Protein AF-A0A542EH94-F1 (afdb_monomer_lite)

pLDDT: mean 77.86, std 17.98, range [32.22, 94.75]

Secondary structure (DSSP, 8-state):
--------S------HHHHHHHHHHHHHHHHHHHT-SSHHHHHHH---TT-PPPHHHHHHHHHTHHHHTT--SS-EEEE-TTT--EEEESSSPPSB--SSTT--PBPEEPPPP------S----

Organism: NCBI:txid587872

Structure (mmCIF, N/CA/C/O backbone):
data_AF-A0A542EH94-F1
#
_entry.id   AF-A0A542EH94-F1
#
loop_
_atom_site.group_PDB
_atom_site.id
_atom_site.type_symbol
_atom_site.label_atom_id
_atom_site.label_alt_id
_atom_site.label_comp_id
_atom_site.label_asym_id
_atom_site.label_entity_id
_atom_site.label_seq_id
_atom_site.pdbx_PDB_ins_code
_atom_site.Cartn_x
_atom_site.Cartn_y
_atom_site.Cartn_z
_atom_site.occupancy
_atom_site.B_iso_or_equiv
_atom_site.auth_seq_id
_atom_site.auth_comp_id
_atom_site.auth_asym_id
_atom_site.auth_atom_id
_atom_site.pdbx_PDB_model_num
ATOM 1 N N . MET A 1 1 ? -21.588 5.226 -13.221 1.00 32.75 1 MET A N 1
ATOM 2 C CA . MET A 1 1 ? -20.931 6.445 -12.707 1.00 32.75 1 MET A CA 1
ATOM 3 C C . MET A 1 1 ? -19.437 6.226 -12.787 1.00 32.75 1 MET A C 1
ATOM 5 O O . MET A 1 1 ? -18.942 5.277 -12.195 1.00 32.75 1 MET A O 1
ATOM 9 N N . TRP A 1 2 ? -18.766 7.016 -13.619 1.00 33.03 2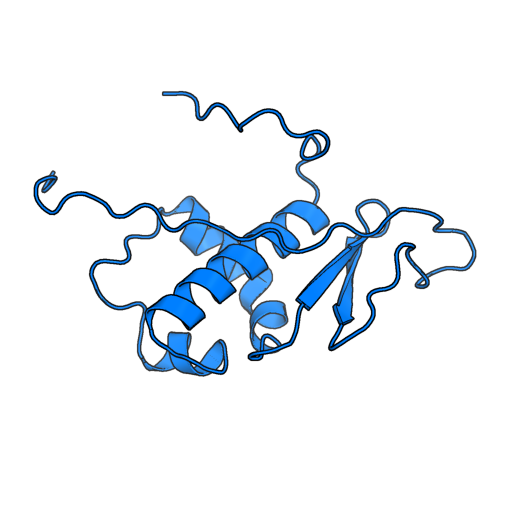 TRP A N 1
ATOM 10 C CA . TRP A 1 2 ? -17.336 6.918 -13.890 1.00 33.03 2 TRP A CA 1
ATOM 11 C C . TRP A 1 2 ? -16.579 7.730 -12.835 1.00 33.03 2 TRP A C 1
ATOM 13 O O . TRP A 1 2 ? -16.952 8.865 -12.558 1.00 33.03 2 TRP A O 1
ATOM 23 N N . PHE A 1 3 ? -15.555 7.138 -12.221 1.00 40.53 3 PHE A N 1
ATOM 24 C CA . PHE A 1 3 ? -14.583 7.884 -11.426 1.00 40.53 3 PHE A CA 1
ATOM 25 C C . PHE A 1 3 ? -13.659 8.615 -12.401 1.00 40.53 3 PHE A C 1
ATOM 27 O O . PHE A 1 3 ? -12.970 7.963 -13.181 1.00 40.53 3 PHE A O 1
ATOM 34 N N . GLU A 1 4 ? -13.643 9.945 -12.361 1.00 32.22 4 GLU A N 1
ATOM 35 C CA . GLU A 1 4 ? -12.616 10.746 -13.026 1.00 32.22 4 GLU A CA 1
ATOM 36 C C . GLU A 1 4 ? -11.397 10.846 -12.095 1.00 32.22 4 GLU A C 1
ATOM 38 O O . GLU A 1 4 ? -11.464 11.514 -11.056 1.00 32.22 4 GLU A O 1
ATOM 43 N N . PRO A 1 5 ? -10.279 10.161 -12.400 1.00 40.53 5 PRO A N 1
ATOM 44 C CA . PRO A 1 5 ? -9.039 10.378 -11.681 1.00 40.53 5 PRO A CA 1
ATOM 45 C C . PRO A 1 5 ? -8.545 11.790 -11.994 1.00 40.53 5 PRO A C 1
ATOM 47 O O . PRO A 1 5 ? -8.342 12.159 -13.150 1.00 40.53 5 PRO A O 1
ATOM 50 N N . ASN A 1 6 ? -8.364 12.579 -10.939 1.00 36.78 6 ASN A N 1
ATOM 51 C CA . ASN A 1 6 ? -7.781 13.910 -11.007 1.00 36.78 6 ASN A CA 1
ATOM 52 C C . ASN A 1 6 ? -6.447 13.824 -11.768 1.00 36.78 6 ASN A C 1
ATOM 54 O O . ASN A 1 6 ? -5.553 13.065 -11.383 1.00 36.78 6 ASN A O 1
ATOM 58 N N . ALA A 1 7 ? -6.374 14.544 -12.886 1.00 39.06 7 ALA A N 1
ATOM 59 C CA . ALA A 1 7 ? -5.310 14.486 -13.872 1.00 39.06 7 ALA A CA 1
ATOM 60 C C . ALA A 1 7 ? -4.019 15.123 -13.336 1.00 39.06 7 ALA A C 1
ATOM 62 O O . ALA A 1 7 ? -3.642 16.221 -13.734 1.00 39.06 7 ALA A O 1
ATOM 63 N N . ASP A 1 8 ? -3.322 14.407 -12.457 1.00 36.53 8 ASP A N 1
ATOM 64 C CA . ASP A 1 8 ? -1.897 14.611 -12.228 1.00 36.53 8 ASP A CA 1
ATOM 65 C C . ASP A 1 8 ? -1.137 13.409 -12.800 1.00 36.53 8 ASP A C 1
ATOM 67 O O . ASP A 1 8 ? -1.455 12.242 -12.562 1.00 36.53 8 ASP A O 1
ATOM 71 N N . LYS A 1 9 ? -0.213 13.710 -13.706 1.00 43.34 9 LYS A N 1
ATOM 72 C CA . LYS A 1 9 ? 0.309 12.797 -14.726 1.00 43.34 9 LYS A CA 1
ATOM 73 C C . LYS A 1 9 ? 0.958 11.546 -14.107 1.00 43.34 9 LYS A C 1
ATOM 75 O O . LYS A 1 9 ? 1.850 11.665 -13.271 1.00 43.34 9 LYS A O 1
ATOM 80 N N . ARG A 1 10 ? 0.615 10.379 -14.685 1.00 42.88 10 ARG A N 1
ATOM 81 C CA . ARG A 1 10 ? 1.201 9.018 -14.543 1.00 42.88 10 ARG A CA 1
ATOM 82 C C . ARG A 1 10 ? 0.502 8.040 -13.582 1.00 42.88 10 ARG A C 1
ATOM 84 O O . ARG A 1 10 ? 1.155 7.443 -12.736 1.00 42.88 10 ARG A O 1
ATOM 91 N N . VAL A 1 11 ? -0.781 7.748 -13.787 1.00 44.78 11 VAL A N 1
ATOM 92 C CA . VAL A 1 11 ? -1.358 6.457 -13.346 1.00 44.78 11 VAL A CA 1
ATOM 93 C C . VAL A 1 11 ? -2.245 5.913 -14.466 1.00 44.78 11 VAL A C 1
ATOM 95 O O . VAL A 1 11 ? -3.463 5.913 -14.381 1.00 44.78 11 VAL A O 1
ATOM 98 N N . GLY A 1 12 ? -1.615 5.560 -15.588 1.00 42.47 12 GLY A N 1
ATOM 99 C CA . GLY A 1 12 ? -2.290 5.087 -16.802 1.00 42.47 12 GLY A CA 1
ATOM 100 C C . GLY A 1 12 ? -1.971 3.642 -17.174 1.00 42.47 12 GLY A C 1
ATOM 101 O O . GLY A 1 12 ? -2.135 3.281 -18.332 1.00 42.47 12 GLY A O 1
ATOM 102 N N . VAL A 1 13 ? -1.474 2.824 -16.242 1.00 52.28 13 VAL A N 1
ATOM 103 C CA . VAL A 1 13 ? -1.244 1.398 -16.505 1.00 52.28 13 VAL A CA 1
ATOM 104 C C . VAL A 1 13 ? -1.674 0.602 -15.278 1.00 52.28 13 VAL A C 1
ATOM 106 O O . VAL A 1 13 ? -1.063 0.735 -14.215 1.00 52.28 13 VAL A O 1
ATOM 109 N N . ASP A 1 14 ? -2.727 -0.204 -15.433 1.00 64.75 14 ASP A N 1
ATOM 110 C CA . ASP A 1 14 ? -3.186 -1.221 -14.475 1.00 64.75 14 ASP A CA 1
ATOM 111 C C . ASP A 1 14 ? -2.151 -2.355 -14.381 1.00 64.75 14 ASP A C 1
ATOM 113 O O . ASP A 1 14 ? -2.353 -3.487 -14.810 1.00 64.75 14 ASP A O 1
ATOM 117 N N . THR A 1 15 ? -0.954 -2.002 -13.921 1.00 82.56 15 THR A N 1
ATOM 118 C CA . THR A 1 15 ? 0.114 -2.953 -13.628 1.00 82.56 15 THR A CA 1
ATOM 119 C C . THR A 1 15 ? -0.072 -3.496 -12.224 1.00 82.56 15 THR A C 1
ATOM 121 O O . THR A 1 15 ? -0.542 -2.788 -11.330 1.00 82.56 15 THR A O 1
ATOM 124 N N . ASP A 1 16 ? 0.406 -4.715 -11.994 1.00 86.25 16 ASP A N 1
ATOM 125 C CA . ASP A 1 16 ? 0.522 -5.282 -10.648 1.00 86.25 16 ASP A CA 1
ATOM 126 C C . ASP A 1 16 ? 1.268 -4.331 -9.688 1.00 86.25 16 ASP A C 1
ATOM 128 O O . ASP A 1 16 ? 0.857 -4.119 -8.551 1.00 86.25 16 ASP A O 1
ATOM 132 N N . ALA A 1 17 ? 2.286 -3.623 -10.190 1.00 87.50 17 ALA A N 1
ATOM 133 C CA . ALA A 1 17 ? 2.997 -2.587 -9.446 1.00 87.50 17 ALA A CA 1
ATOM 134 C C . ALA A 1 17 ? 2.085 -1.430 -8.991 1.00 87.50 17 ALA A C 1
ATOM 136 O O . ALA A 1 17 ? 2.156 -0.998 -7.838 1.00 87.50 17 ALA A O 1
ATOM 137 N N . ALA A 1 18 ? 1.222 -0.921 -9.875 1.00 86.50 18 ALA A N 1
ATOM 138 C CA . ALA A 1 18 ? 0.264 0.129 -9.534 1.00 86.50 18 ALA A CA 1
ATOM 139 C C . ALA A 1 18 ? -0.798 -0.370 -8.541 1.00 86.50 18 ALA A C 1
ATOM 141 O O . ALA A 1 18 ? -1.157 0.357 -7.608 1.00 86.50 18 ALA A O 1
ATOM 142 N N . ARG A 1 19 ? -1.252 -1.620 -8.691 1.00 90.00 19 ARG A N 1
ATOM 143 C CA . ARG A 1 19 ? -2.197 -2.274 -7.775 1.00 90.00 19 ARG A CA 1
ATOM 144 C C . ARG A 1 19 ? -1.599 -2.447 -6.384 1.00 90.00 19 ARG A C 1
ATOM 146 O O . ARG A 1 19 ? -2.195 -1.975 -5.419 1.00 90.00 19 ARG A O 1
ATOM 153 N N . LEU A 1 20 ? -0.375 -2.963 -6.282 1.00 91.75 20 LEU A N 1
ATOM 154 C CA . LEU A 1 20 ? 0.344 -3.111 -5.017 1.00 91.75 20 LEU A CA 1
ATOM 155 C C . LEU A 1 20 ? 0.545 -1.766 -4.310 1.00 91.75 20 LEU A C 1
ATOM 157 O O . LEU A 1 20 ? 0.322 -1.638 -3.103 1.00 91.75 20 LEU A O 1
ATOM 161 N N . VAL A 1 21 ? 0.966 -0.740 -5.050 1.00 91.25 21 VAL A N 1
ATOM 162 C CA . VAL A 1 21 ? 1.172 0.600 -4.491 1.00 91.25 21 VAL A CA 1
ATOM 163 C C . VAL A 1 21 ? -0.150 1.201 -4.000 1.00 91.25 21 VAL A C 1
ATOM 165 O O . VAL A 1 21 ? -0.180 1.805 -2.923 1.00 91.25 21 VAL A O 1
ATOM 168 N N . THR A 1 22 ? -1.242 0.989 -4.738 1.00 90.38 22 THR A N 1
ATOM 169 C CA . THR A 1 22 ? -2.599 1.395 -4.337 1.00 90.38 22 THR A CA 1
ATOM 170 C C . THR A 1 22 ? -3.061 0.655 -3.082 1.00 90.38 22 THR A C 1
ATOM 172 O O . THR A 1 22 ? -3.504 1.297 -2.130 1.00 90.38 22 THR A O 1
ATOM 175 N N . ALA A 1 23 ? -2.890 -0.669 -3.034 1.00 92.81 23 ALA A N 1
ATOM 176 C CA . ALA A 1 23 ? -3.217 -1.507 -1.880 1.00 92.81 23 ALA A CA 1
ATOM 177 C C . ALA A 1 23 ? -2.475 -1.027 -0.629 1.00 92.81 23 ALA A C 1
ATOM 179 O O . ALA A 1 23 ? -3.063 -0.812 0.429 1.00 92.81 23 ALA A O 1
ATOM 180 N N . SER A 1 24 ? -1.179 -0.755 -0.784 1.00 92.81 24 SER A N 1
ATOM 181 C CA . SER A 1 24 ? -0.324 -0.244 0.284 1.00 92.81 24 SER A CA 1
ATOM 182 C C . SER A 1 24 ? -0.798 1.121 0.782 1.00 92.81 24 SER A C 1
ATOM 184 O O . SER A 1 24 ? -0.793 1.393 1.986 1.00 92.81 24 SER A O 1
ATOM 186 N N . ALA A 1 25 ? -1.194 2.009 -0.135 1.00 91.25 25 ALA A N 1
ATOM 187 C CA . ALA A 1 25 ? -1.671 3.348 0.192 1.00 91.25 25 ALA A CA 1
ATOM 188 C C . ALA A 1 25 ? -2.990 3.302 0.971 1.00 91.25 25 ALA A C 1
ATOM 190 O O . ALA A 1 25 ? -3.124 3.992 1.987 1.00 91.25 25 ALA A O 1
ATOM 191 N N . LEU A 1 26 ? -3.914 2.443 0.535 1.00 91.12 26 LEU A N 1
ATOM 192 C CA . LEU A 1 26 ? -5.176 2.170 1.213 1.00 91.12 26 LEU A CA 1
ATOM 193 C C . LEU A 1 26 ? -4.942 1.597 2.618 1.00 91.12 26 LEU A C 1
ATOM 195 O O . LEU A 1 26 ? -5.427 2.167 3.596 1.00 91.12 26 LEU A O 1
ATOM 199 N N . ALA A 1 27 ? -4.126 0.546 2.735 1.00 92.19 27 ALA A N 1
ATOM 200 C CA . ALA A 1 27 ? -3.765 -0.071 4.010 1.00 92.19 27 ALA A CA 1
ATOM 201 C C . ALA A 1 27 ? -3.194 0.958 4.996 1.00 92.19 27 ALA A C 1
ATOM 203 O O . ALA A 1 27 ? -3.622 1.059 6.146 1.00 92.19 27 ALA A O 1
ATOM 204 N N . ARG A 1 28 ? -2.288 1.824 4.526 1.00 91.69 28 ARG A N 1
ATOM 205 C CA . ARG A 1 28 ? -1.704 2.883 5.356 1.00 91.69 28 ARG A CA 1
ATOM 206 C C . ARG A 1 28 ? -2.705 3.963 5.758 1.00 91.69 28 ARG A C 1
ATOM 208 O O . ARG A 1 28 ? -2.534 4.590 6.805 1.00 91.69 28 ARG A O 1
ATOM 215 N N . ALA A 1 29 ? -3.709 4.243 4.935 1.00 89.88 29 ALA A N 1
ATOM 216 C CA . ALA A 1 29 ? -4.768 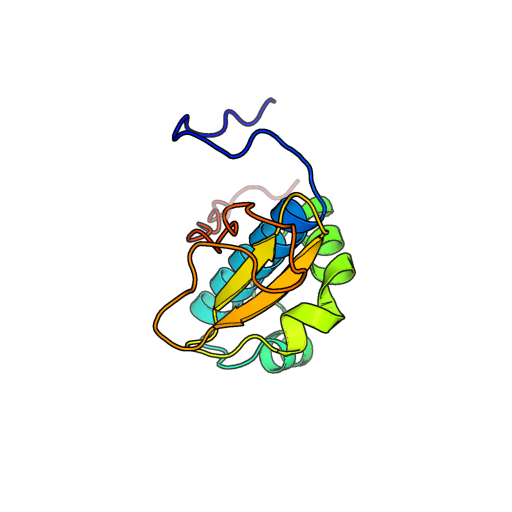5.173 5.302 1.00 89.88 29 ALA A CA 1
ATOM 217 C C . ALA A 1 29 ? -5.642 4.595 6.428 1.00 89.88 29 ALA A C 1
ATOM 219 O O . ALA A 1 29 ? -5.926 5.304 7.394 1.00 89.88 29 ALA A O 1
ATOM 220 N N . ILE A 1 30 ? -5.967 3.299 6.359 1.00 90.69 30 ILE A N 1
ATOM 221 C CA . ILE A 1 30 ? -6.687 2.571 7.416 1.00 90.69 30 ILE A CA 1
ATOM 222 C C . ILE A 1 30 ? -5.858 2.556 8.707 1.00 90.69 30 ILE A C 1
ATOM 224 O O . ILE A 1 30 ? -6.336 3.011 9.743 1.00 90.69 30 ILE A O 1
ATOM 228 N N . MET A 1 31 ? -4.581 2.159 8.638 1.00 91.56 31 MET A N 1
ATOM 229 C CA . MET A 1 31 ? -3.678 2.161 9.798 1.00 91.56 31 MET A CA 1
ATOM 230 C C . MET A 1 31 ? -3.619 3.533 10.478 1.00 91.56 31 MET A C 1
ATOM 232 O O . MET A 1 31 ? -3.747 3.632 11.694 1.00 91.56 31 MET A O 1
ATOM 236 N N . ARG A 1 32 ? -3.491 4.619 9.699 1.00 90.00 32 ARG A N 1
ATOM 237 C CA . ARG A 1 32 ? -3.496 5.993 10.231 1.00 90.00 32 ARG A CA 1
ATOM 238 C C . ARG A 1 32 ? -4.810 6.346 10.919 1.00 90.00 32 ARG A C 1
ATOM 240 O O . ARG A 1 32 ? -4.791 7.023 11.945 1.00 90.00 32 ARG A O 1
ATOM 247 N N . LYS A 1 33 ? -5.938 5.909 10.359 1.00 88.31 33 LYS A N 1
ATOM 248 C CA . LYS A 1 33 ? -7.267 6.194 10.900 1.00 88.31 33 LYS A CA 1
ATOM 249 C C . LYS A 1 33 ? -7.486 5.522 12.255 1.00 88.31 33 LYS A C 1
ATOM 251 O O . LYS A 1 33 ? -8.071 6.148 13.134 1.00 88.31 33 LYS A O 1
ATOM 256 N N . ILE A 1 34 ? -6.968 4.307 12.425 1.00 88.81 34 ILE A N 1
ATOM 257 C CA . ILE A 1 34 ? -7.129 3.511 13.652 1.00 88.81 34 ILE A CA 1
ATOM 258 C C . ILE A 1 34 ? -5.921 3.590 14.590 1.00 88.81 34 ILE A C 1
ATOM 260 O O . ILE A 1 34 ? -5.921 2.989 15.656 1.00 88.81 34 ILE A O 1
ATOM 264 N N . LYS A 1 35 ? -4.897 4.359 14.200 1.00 90.62 35 LYS A N 1
ATOM 265 C CA . LYS A 1 35 ? -3.614 4.512 14.901 1.00 90.62 35 LYS A CA 1
ATOM 266 C C . LYS A 1 35 ? -2.823 3.203 15.062 1.00 90.62 35 LYS A C 1
ATOM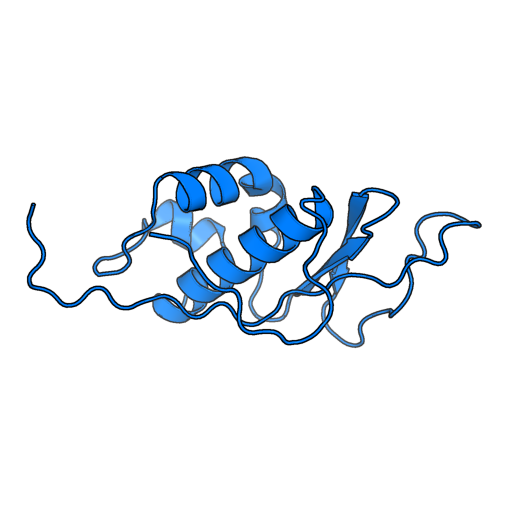 268 O O . LYS A 1 35 ? -2.002 3.105 15.969 1.00 90.62 35 LYS A O 1
ATOM 273 N N . ALA A 1 36 ? -3.014 2.248 14.154 1.00 91.81 36 ALA A N 1
ATOM 274 C CA . ALA A 1 36 ? -2.213 1.031 14.099 1.00 91.81 36 ALA A CA 1
ATOM 275 C C . ALA A 1 36 ? -0.793 1.332 13.603 1.00 91.81 36 ALA A C 1
ATOM 277 O O . ALA A 1 36 ? -0.584 2.129 12.679 1.00 91.81 36 ALA A O 1
ATOM 278 N N . THR A 1 37 ? 0.194 0.671 14.201 1.00 92.38 37 THR A N 1
ATOM 279 C CA . THR A 1 37 ? 1.602 0.800 13.808 1.00 92.38 37 THR A CA 1
ATOM 280 C C . THR A 1 37 ? 2.013 -0.240 12.777 1.00 92.38 37 THR A C 1
ATOM 282 O O . THR A 1 37 ? 2.958 -0.004 12.020 1.00 92.38 37 THR A O 1
ATOM 285 N N . ARG A 1 38 ? 1.276 -1.352 12.706 1.00 93.38 38 ARG A N 1
ATOM 286 C CA . ARG A 1 38 ? 1.490 -2.466 11.776 1.00 93.38 38 ARG A CA 1
ATOM 287 C C . ARG A 1 38 ? 0.177 -2.900 11.138 1.00 93.38 38 ARG A C 1
ATOM 289 O O . ARG A 1 38 ? -0.884 -2.743 11.732 1.00 93.38 38 ARG A O 1
ATOM 296 N N . TRP A 1 39 ? 0.251 -3.469 9.937 1.00 92.94 39 TRP A N 1
ATOM 297 C CA . TRP A 1 39 ? -0.943 -3.984 9.257 1.00 92.94 39 TRP A CA 1
ATOM 298 C C . TRP A 1 39 ? -1.591 -5.158 10.003 1.00 92.94 39 TRP A C 1
ATOM 300 O O . TRP A 1 39 ? -2.811 -5.258 10.036 1.00 92.94 39 TRP A O 1
ATOM 310 N N . SER A 1 40 ? -0.798 -5.999 10.674 1.00 90.94 40 SER A N 1
ATOM 311 C CA . SER A 1 40 ? -1.315 -7.117 11.476 1.00 90.94 40 SER A CA 1
ATOM 312 C C . SER A 1 40 ? -2.279 -6.667 12.580 1.00 90.94 40 SER A C 1
ATOM 314 O O . SER A 1 40 ? -3.291 -7.318 12.798 1.00 90.94 40 SER A O 1
ATOM 316 N N . GLU A 1 41 ? -2.033 -5.512 13.206 1.00 91.12 41 GLU A N 1
ATOM 317 C CA . GLU A 1 41 ? -2.918 -4.948 14.239 1.00 91.12 41 GLU A CA 1
ATOM 318 C C . GLU A 1 41 ? -4.308 -4.600 13.675 1.00 91.12 41 GLU A C 1
ATOM 320 O O . GLU A 1 41 ? -5.312 -4.720 14.376 1.00 91.12 41 GLU A O 1
ATOM 325 N N . VAL A 1 42 ? -4.377 -4.195 12.399 1.00 89.94 42 VAL A N 1
ATOM 326 C CA . VAL A 1 42 ? -5.643 -3.944 11.687 1.00 89.94 42 VAL A CA 1
ATOM 327 C C . VAL A 1 42 ? -6.392 -5.255 11.457 1.00 89.94 42 VAL A C 1
ATOM 329 O O . VAL A 1 42 ? -7.605 -5.299 11.627 1.00 89.94 42 VAL A O 1
ATOM 332 N N . LEU A 1 43 ? -5.681 -6.323 11.083 1.00 88.81 43 LEU A N 1
ATOM 333 C CA . LEU A 1 43 ? -6.284 -7.639 10.850 1.00 88.81 43 LEU A CA 1
ATOM 334 C C . LEU A 1 43 ? -6.841 -8.247 12.143 1.00 88.81 43 LEU A C 1
ATOM 336 O O . LEU A 1 43 ? -7.906 -8.853 12.120 1.00 88.81 43 LEU A O 1
ATOM 340 N N . GLU A 1 44 ? -6.148 -8.054 13.266 1.00 88.62 44 GLU A N 1
ATOM 341 C CA . GLU A 1 44 ? -6.580 -8.529 14.586 1.00 88.62 44 GLU A CA 1
ATOM 342 C C . GLU A 1 44 ? -7.767 -7.731 15.140 1.00 88.62 44 GLU A C 1
ATOM 344 O O . GLU A 1 44 ? -8.691 -8.308 15.710 1.00 88.62 44 GLU A O 1
ATOM 349 N N . SER A 1 45 ? -7.751 -6.406 14.970 1.00 84.94 45 SER A N 1
ATOM 350 C CA . SER A 1 45 ? -8.785 -5.513 15.517 1.00 84.94 45 SER A CA 1
ATOM 351 C C . SER A 1 45 ? -10.014 -5.383 14.614 1.00 84.94 45 SER A C 1
ATOM 353 O O . SER A 1 45 ? -11.050 -4.878 15.045 1.00 84.94 45 SER A O 1
ATOM 355 N N . GLY A 1 46 ? -9.890 -5.796 13.353 1.00 83.25 46 GLY A N 1
ATOM 356 C CA . GLY A 1 46 ? -10.837 -5.467 12.300 1.00 83.25 46 GLY A CA 1
ATOM 357 C C . GLY A 1 46 ? -10.731 -4.007 11.844 1.00 83.25 46 GLY A C 1
ATOM 358 O O . GLY A 1 46 ? -10.107 -3.149 12.474 1.00 83.25 46 GLY A O 1
ATOM 359 N N . VAL A 1 47 ? -11.361 -3.717 10.705 1.00 81.00 47 VAL A N 1
ATOM 360 C CA . VAL A 1 47 ? -11.522 -2.346 10.210 1.00 81.00 47 VAL A CA 1
ATOM 361 C C . VAL A 1 47 ? -12.708 -1.718 10.957 1.00 81.00 47 VAL A C 1
ATOM 363 O O . VAL A 1 47 ? -13.825 -2.206 10.804 1.00 81.00 47 VAL A O 1
ATOM 366 N N . PRO A 1 48 ? -12.509 -0.674 11.781 1.00 75.06 48 PRO A N 1
ATOM 367 C CA . PRO A 1 48 ? -13.583 -0.091 12.569 1.00 75.06 48 PRO A CA 1
ATOM 368 C C . PRO A 1 48 ? -14.504 0.775 11.709 1.00 75.06 48 PRO A C 1
ATOM 370 O O . PRO A 1 48 ? -14.057 1.505 10.817 1.00 75.06 48 PRO A O 1
ATOM 373 N N . GLU A 1 49 ? -15.786 0.774 12.062 1.00 74.94 49 GLU A N 1
ATOM 374 C CA . GLU A 1 49 ? -16.757 1.756 11.578 1.00 74.94 49 GLU A CA 1
ATOM 375 C C . GLU A 1 49 ? -16.283 3.189 11.911 1.00 74.94 49 GLU A C 1
ATOM 377 O O . GLU A 1 49 ? -15.724 3.420 12.993 1.00 74.94 49 GLU A O 1
ATOM 382 N N . PRO A 1 50 ? -16.436 4.185 11.009 1.00 74.25 50 PRO A N 1
ATOM 383 C CA . PRO A 1 50 ? -17.228 4.197 9.768 1.00 74.25 50 PRO A CA 1
ATOM 384 C C . PRO A 1 50 ? -16.402 3.942 8.485 1.00 74.25 50 PRO A C 1
ATOM 386 O O . PRO A 1 50 ? -16.631 4.575 7.448 1.00 74.25 50 PRO A O 1
ATOM 389 N N . ILE A 1 51 ? -15.323 3.151 8.545 1.00 81.25 51 ILE A N 1
ATOM 390 C CA . ILE A 1 51 ? -14.499 2.890 7.355 1.00 81.25 51 ILE A CA 1
ATOM 391 C C . ILE A 1 51 ? -15.176 1.811 6.506 1.00 81.25 51 ILE A C 1
ATOM 393 O O . ILE A 1 51 ? -14.935 0.621 6.686 1.00 81.25 51 ILE A O 1
ATOM 397 N N . HIS A 1 52 ? -15.959 2.235 5.519 1.00 81.62 52 HIS A N 1
A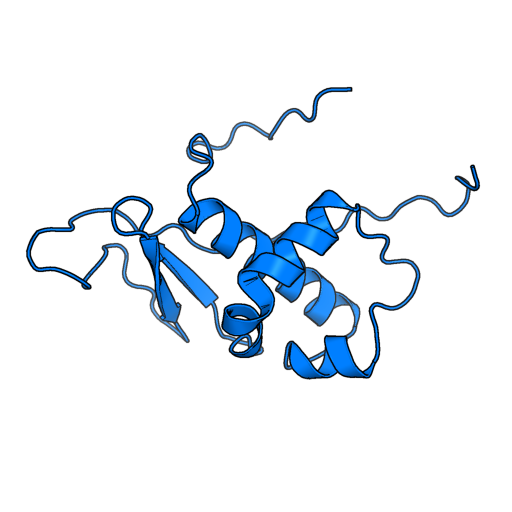TOM 398 C CA . HIS A 1 52 ? -16.511 1.323 4.523 1.00 81.62 52 HIS A CA 1
ATOM 399 C C . HIS A 1 52 ? -15.520 1.107 3.379 1.00 81.62 52 HIS A C 1
ATOM 401 O O . HIS A 1 52 ? -15.082 2.057 2.723 1.00 81.62 52 HIS A O 1
ATOM 407 N N . LEU A 1 53 ? -15.181 -0.156 3.132 1.00 85.06 53 LEU A N 1
ATOM 408 C CA . LEU A 1 53 ? -14.384 -0.573 1.986 1.00 85.06 53 LEU A CA 1
ATOM 409 C C . LEU A 1 53 ? -15.299 -1.183 0.928 1.00 85.06 53 LEU A C 1
ATOM 411 O O . LEU A 1 53 ? -16.160 -2.006 1.233 1.00 85.06 53 LEU A O 1
ATOM 415 N N . THR A 1 54 ? -15.103 -0.805 -0.333 1.00 88.38 54 THR A N 1
ATOM 416 C CA . THR A 1 54 ? -15.806 -1.461 -1.440 1.00 88.38 54 THR A CA 1
ATOM 417 C C . THR A 1 54 ? -15.279 -2.884 -1.636 1.00 88.38 54 THR A C 1
ATOM 419 O O . THR A 1 54 ? -14.127 -3.179 -1.317 1.00 88.38 54 THR A O 1
ATOM 422 N N . ALA A 1 55 ? -16.073 -3.767 -2.249 1.00 87.31 55 ALA A N 1
ATOM 423 C CA . ALA A 1 55 ? -15.629 -5.130 -2.564 1.00 87.31 55 ALA A CA 1
ATOM 424 C C . ALA A 1 55 ? -14.326 -5.160 -3.393 1.00 87.31 55 ALA A C 1
ATOM 426 O O . ALA A 1 55 ? -13.476 -6.024 -3.196 1.00 87.31 55 ALA A O 1
ATOM 427 N N . ALA A 1 56 ? -14.134 -4.183 -4.286 1.00 86.31 56 ALA A N 1
ATOM 428 C CA . ALA A 1 56 ? -12.904 -4.050 -5.065 1.00 86.31 56 ALA A CA 1
ATOM 429 C C . ALA A 1 56 ? -11.693 -3.669 -4.195 1.00 86.31 56 ALA A C 1
ATOM 431 O O . ALA A 1 56 ? -10.596 -4.171 -4.423 1.00 86.31 56 ALA A O 1
ATOM 432 N N . GLN A 1 57 ? -11.886 -2.806 -3.194 1.00 89.69 57 GLN A N 1
ATOM 433 C CA . GLN A 1 57 ? -10.842 -2.417 -2.244 1.00 89.69 57 GLN A CA 1
ATOM 434 C C . GLN A 1 57 ? -10.460 -3.567 -1.312 1.00 89.69 57 GLN A C 1
ATOM 436 O O . GLN A 1 57 ? -9.274 -3.770 -1.077 1.00 89.69 57 GLN A O 1
ATOM 441 N N . ILE A 1 58 ? -11.445 -4.329 -0.827 1.00 90.69 58 ILE A N 1
ATOM 442 C CA . ILE A 1 58 ? -11.213 -5.530 -0.012 1.00 90.69 58 ILE A CA 1
ATOM 443 C C . ILE A 1 58 ? -10.389 -6.539 -0.812 1.00 90.69 58 ILE A C 1
ATOM 445 O O . ILE A 1 58 ? -9.302 -6.911 -0.383 1.00 90.69 58 ILE A O 1
ATOM 449 N N . ARG A 1 59 ? -10.826 -6.870 -2.035 1.00 91.75 59 ARG A N 1
ATOM 450 C CA . ARG A 1 59 ? -10.094 -7.796 -2.908 1.00 91.75 59 ARG A CA 1
ATOM 451 C C . ARG A 1 59 ? -8.658 -7.337 -3.171 1.00 91.75 59 ARG A C 1
ATOM 453 O O . ARG A 1 59 ? -7.747 -8.152 -3.138 1.00 91.75 59 ARG A O 1
ATOM 460 N N . LEU A 1 60 ? -8.450 -6.039 -3.394 1.00 90.75 60 LEU A N 1
ATOM 461 C CA . LEU A 1 60 ? -7.117 -5.474 -3.608 1.00 90.75 60 LEU A CA 1
ATOM 462 C C . LEU A 1 60 ? -6.212 -5.600 -2.366 1.00 90.75 60 LEU A C 1
ATOM 464 O O . LEU A 1 60 ? -5.009 -5.819 -2.500 1.00 90.75 60 LEU A O 1
ATOM 468 N N . LEU A 1 61 ? -6.766 -5.443 -1.158 1.00 93.00 61 LEU A N 1
ATOM 469 C CA . LEU A 1 61 ? -6.024 -5.657 0.089 1.00 93.00 61 LEU A CA 1
ATOM 470 C C . LEU A 1 61 ? -5.683 -7.138 0.286 1.00 93.00 61 LEU A C 1
ATOM 472 O O . LEU A 1 61 ? -4.552 -7.442 0.662 1.00 93.00 61 LEU A O 1
ATOM 476 N N . ASP A 1 62 ? -6.622 -8.036 -0.011 1.00 93.12 62 ASP A N 1
ATOM 477 C CA . ASP A 1 62 ? -6.434 -9.483 0.114 1.00 93.12 62 ASP A CA 1
ATOM 478 C C . ASP A 1 62 ? -5.359 -10.002 -0.850 1.00 93.12 62 ASP A C 1
ATOM 480 O O . ASP A 1 62 ? -4.445 -10.717 -0.437 1.00 93.12 62 ASP A O 1
ATOM 484 N N . GLU A 1 63 ? -5.404 -9.579 -2.118 1.00 94.62 63 GLU A N 1
ATOM 485 C CA . GLU A 1 63 ? -4.436 -9.954 -3.161 1.00 94.62 63 GLU A CA 1
ATOM 486 C C . GLU A 1 63 ? -2.983 -9.639 -2.774 1.00 94.62 63 GLU A C 1
ATOM 488 O O . GLU A 1 63 ? -2.063 -10.376 -3.130 1.00 94.62 63 GLU A O 1
ATOM 493 N N . HIS A 1 64 ? -2.766 -8.558 -2.022 1.00 94.75 64 HIS A N 1
ATOM 494 C CA . HIS A 1 64 ? -1.435 -8.099 -1.629 1.00 94.75 64 HIS A CA 1
ATOM 495 C C . HIS A 1 64 ? -1.152 -8.253 -0.127 1.00 94.75 64 HIS A C 1
ATOM 497 O O . HIS A 1 64 ? -0.141 -7.736 0.358 1.00 94.75 64 HIS A O 1
ATOM 503 N N . GLY A 1 65 ? -1.990 -8.983 0.618 1.00 92.19 65 GLY A N 1
ATOM 504 C CA . GLY A 1 65 ? -1.932 -9.070 2.082 1.00 92.19 65 GLY A CA 1
ATOM 505 C C . GLY A 1 65 ? -0.569 -9.500 2.639 1.00 92.19 65 GLY A C 1
ATOM 506 O O . GLY A 1 65 ? -0.107 -8.960 3.646 1.00 92.19 65 GLY A O 1
ATOM 507 N N . SER A 1 66 ? 0.130 -10.399 1.938 1.00 91.88 66 SER A N 1
ATOM 508 C CA . SER A 1 66 ? 1.481 -10.850 2.301 1.00 91.88 66 SER A CA 1
ATOM 509 C C . SER A 1 66 ? 2.521 -9.726 2.255 1.00 91.88 66 SER A C 1
ATOM 511 O O . SER A 1 66 ? 3.400 -9.661 3.111 1.00 91.88 66 SER A O 1
ATOM 513 N N . VAL A 1 67 ? 2.407 -8.801 1.299 1.00 92.00 67 VAL A N 1
ATOM 514 C CA . VAL A 1 67 ? 3.290 -7.632 1.191 1.00 92.00 67 VAL A CA 1
ATOM 515 C C . VAL A 1 67 ? 2.906 -6.571 2.223 1.00 92.00 67 VAL A C 1
ATOM 517 O O . VAL A 1 67 ? 3.777 -5.949 2.837 1.00 92.00 67 VAL A O 1
ATOM 520 N N . LEU A 1 68 ? 1.602 -6.391 2.462 1.00 92.94 68 LEU A N 1
ATOM 521 C CA . LEU A 1 68 ? 1.085 -5.442 3.450 1.00 92.94 68 LEU A CA 1
ATOM 522 C C . LEU A 1 68 ? 1.534 -5.776 4.877 1.00 92.94 68 LEU A C 1
ATOM 524 O O . LEU A 1 68 ? 1.717 -4.860 5.676 1.00 92.94 68 LEU A O 1
ATOM 528 N N . ALA A 1 69 ? 1.796 -7.049 5.188 1.00 91.38 69 ALA A N 1
ATOM 529 C CA . ALA A 1 69 ? 2.331 -7.477 6.483 1.00 91.38 69 ALA A CA 1
ATOM 530 C C . ALA A 1 69 ? 3.654 -6.780 6.864 1.00 91.38 69 ALA A C 1
ATOM 532 O O . ALA A 1 69 ? 3.960 -6.633 8.047 1.00 91.38 69 ALA A O 1
ATOM 533 N N . TYR A 1 70 ? 4.417 -6.297 5.880 1.00 90.75 70 TYR A N 1
ATOM 534 C CA . TYR A 1 70 ? 5.663 -5.569 6.113 1.00 90.75 70 TYR A CA 1
ATOM 535 C C . TYR A 1 70 ? 5.484 -4.048 6.264 1.00 90.75 70 TYR A C 1
ATOM 537 O O . TYR A 1 70 ? 6.470 -3.318 6.423 1.00 90.75 70 TYR A O 1
ATOM 545 N N . LEU A 1 71 ? 4.250 -3.535 6.210 1.00 90.75 71 LEU A N 1
ATOM 546 C CA . LEU A 1 71 ? 3.979 -2.125 6.463 1.00 90.75 71 LEU A CA 1
ATOM 547 C C . LEU A 1 71 ? 4.162 -1.788 7.946 1.00 90.75 71 LEU A C 1
ATOM 549 O O . LEU A 1 71 ? 3.497 -2.326 8.829 1.00 90.75 71 LEU A O 1
ATOM 553 N N . GLY A 1 72 ? 5.036 -0.819 8.194 1.00 88.69 72 GLY A N 1
ATOM 554 C CA . GLY A 1 72 ? 5.231 -0.142 9.465 1.00 88.69 72 GLY A CA 1
ATOM 555 C C . GLY A 1 72 ? 5.036 1.380 9.364 1.00 88.69 72 GLY A C 1
ATOM 556 O O . GLY A 1 72 ? 4.745 1.929 8.296 1.00 88.69 72 GLY A O 1
ATOM 557 N N . PRO A 1 73 ? 5.278 2.127 10.456 1.00 84.69 73 PRO A N 1
ATOM 558 C CA . PRO A 1 73 ? 4.917 3.548 10.541 1.00 84.69 73 PRO A CA 1
ATOM 559 C C . PRO A 1 73 ? 5.654 4.442 9.535 1.00 84.69 73 PRO A C 1
ATOM 561 O O . PRO A 1 73 ? 5.114 5.443 9.056 1.00 84.69 73 PRO A O 1
ATOM 564 N N . LYS A 1 74 ? 6.901 4.082 9.208 1.00 85.44 74 LYS A N 1
ATOM 565 C CA . LYS A 1 74 ? 7.791 4.828 8.302 1.00 85.44 74 LYS A CA 1
ATOM 566 C C . LYS A 1 74 ? 8.097 4.087 7.001 1.00 85.44 74 LYS A C 1
ATOM 568 O O . LYS A 1 74 ? 8.744 4.666 6.131 1.00 85.44 74 LYS A O 1
ATOM 573 N N . SER A 1 75 ? 7.634 2.847 6.849 1.00 88.31 75 SER A N 1
ATOM 574 C CA . SER A 1 75 ? 7.872 2.075 5.632 1.00 88.31 75 SER A CA 1
ATOM 575 C C . SER A 1 75 ? 7.127 2.699 4.466 1.00 88.31 75 SER A C 1
ATOM 577 O O . SER A 1 75 ? 6.016 3.214 4.615 1.00 88.31 75 SER A O 1
ATOM 579 N N . LYS A 1 76 ? 7.709 2.627 3.284 1.00 87.00 76 LYS A N 1
ATOM 580 C CA . LYS A 1 76 ? 7.039 2.968 2.039 1.00 87.00 76 LYS A CA 1
ATOM 581 C C . LYS A 1 76 ? 7.337 1.868 1.037 1.00 87.00 76 LYS A C 1
ATOM 583 O O . LYS A 1 76 ? 8.495 1.486 0.884 1.00 87.00 76 LYS A O 1
ATOM 588 N N . ILE A 1 77 ? 6.297 1.387 0.375 1.00 90.19 77 ILE A N 1
ATOM 589 C CA . ILE A 1 77 ? 6.421 0.402 -0.690 1.00 90.19 77 ILE A CA 1
ATOM 590 C C . ILE A 1 77 ? 6.674 1.146 -2.001 1.00 90.19 77 ILE A C 1
ATOM 592 O O . ILE A 1 77 ? 6.044 2.164 -2.308 1.00 90.19 77 ILE A O 1
ATOM 596 N N . LEU A 1 78 ? 7.666 0.653 -2.726 1.00 89.62 78 LEU A N 1
ATOM 597 C CA . LEU A 1 78 ? 8.044 1.074 -4.063 1.00 89.62 78 LEU A CA 1
ATOM 598 C C . LEU A 1 78 ? 7.870 -0.129 -4.977 1.00 89.62 78 LEU A C 1
ATOM 600 O O . LEU A 1 78 ? 8.292 -1.220 -4.601 1.00 89.62 78 LEU A O 1
ATOM 604 N N 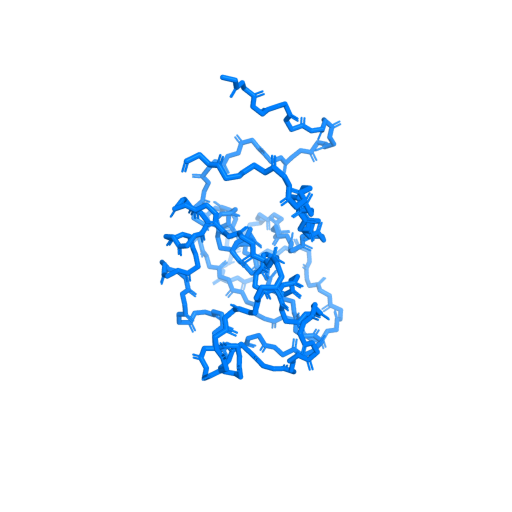. ALA A 1 79 ? 7.309 0.065 -6.163 1.00 90.62 79 ALA A N 1
ATOM 605 C CA . ALA A 1 79 ? 7.144 -1.009 -7.133 1.00 90.62 79 ALA A CA 1
ATOM 606 C C . ALA A 1 79 ? 7.633 -0.576 -8.515 1.00 90.62 79 ALA A C 1
ATOM 608 O O . ALA A 1 79 ? 7.443 0.568 -8.934 1.00 90.62 79 ALA A O 1
ATOM 609 N N . CYS A 1 80 ? 8.297 -1.488 -9.214 1.00 89.25 80 CYS A N 1
ATOM 610 C CA . CYS A 1 80 ? 8.743 -1.284 -10.579 1.00 89.25 80 CYS A CA 1
ATOM 611 C C . CYS A 1 80 ? 7.622 -1.675 -11.553 1.00 89.25 80 CYS A C 1
ATOM 613 O O . CYS A 1 80 ? 7.199 -2.831 -11.527 1.00 89.25 80 CYS A O 1
ATOM 615 N N . PRO A 1 81 ? 7.170 -0.768 -12.436 1.00 87.12 81 PRO A N 1
ATOM 616 C CA . PRO A 1 81 ? 6.102 -1.074 -13.386 1.00 87.12 81 PRO A CA 1
ATOM 617 C C . PRO A 1 81 ? 6.519 -2.038 -14.500 1.00 87.12 81 PRO A C 1
ATOM 619 O O . PRO A 1 81 ? 5.652 -2.659 -15.100 1.00 87.12 81 PRO A O 1
ATOM 622 N N . GLU A 1 82 ? 7.818 -2.167 -14.782 1.00 85.69 82 GLU A N 1
ATOM 623 C CA . GLU A 1 82 ? 8.312 -3.043 -15.850 1.00 85.69 82 GLU A CA 1
ATOM 624 C C . GLU A 1 82 ? 8.547 -4.473 -15.365 1.00 85.69 82 GLU A C 1
ATOM 626 O O . GLU A 1 82 ? 8.036 -5.418 -15.954 1.00 85.69 82 GLU A O 1
ATOM 631 N N . CYS A 1 83 ? 9.309 -4.650 -14.281 1.00 84.00 83 CYS A N 1
ATOM 632 C CA . CYS A 1 83 ? 9.672 -5.987 -13.801 1.00 84.00 83 CYS A CA 1
ATOM 633 C C . CYS A 1 83 ? 8.771 -6.519 -12.675 1.00 84.00 83 CYS A C 1
ATOM 635 O O . CYS A 1 83 ? 9.008 -7.624 -12.190 1.00 84.00 83 CYS A O 1
ATOM 637 N N . GLY A 1 84 ? 7.796 -5.732 -12.202 1.00 82.44 84 GLY A N 1
ATOM 638 C CA . GLY A 1 84 ? 6.858 -6.107 -11.131 1.00 82.44 84 GLY A CA 1
ATOM 639 C C . GLY A 1 84 ? 7.482 -6.244 -9.738 1.00 82.44 84 GLY A C 1
ATOM 640 O O . GLY A 1 84 ? 6.782 -6.449 -8.750 1.00 82.44 84 GLY A O 1
ATOM 641 N N . ARG A 1 85 ? 8.808 -6.115 -9.615 1.00 87.94 85 ARG A N 1
ATOM 642 C CA . ARG A 1 85 ? 9.492 -6.215 -8.324 1.00 87.94 85 ARG A CA 1
ATOM 643 C C . ARG A 1 85 ? 9.187 -5.006 -7.457 1.00 87.94 85 ARG A C 1
ATOM 645 O O . ARG A 1 85 ? 9.100 -3.874 -7.937 1.00 87.94 85 ARG A O 1
ATOM 652 N N . TRP A 1 86 ? 9.104 -5.251 -6.160 1.00 90.38 86 TRP A N 1
ATOM 653 C CA . TRP A 1 86 ? 8.854 -4.229 -5.160 1.00 90.38 86 TRP A CA 1
ATOM 654 C C . TRP A 1 86 ? 9.923 -4.249 -4.074 1.00 90.38 86 TRP A C 1
ATOM 656 O O . TRP A 1 86 ? 10.662 -5.217 -3.904 1.00 90.38 86 TRP A O 1
ATOM 666 N N . MET A 1 87 ? 10.022 -3.142 -3.349 1.00 90.31 87 MET A N 1
ATOM 667 C CA . MET A 1 87 ? 10.920 -3.007 -2.213 1.00 90.31 87 MET A CA 1
ATOM 668 C C . MET A 1 87 ? 10.325 -2.095 -1.149 1.00 90.31 87 MET A C 1
ATOM 670 O O . MET A 1 87 ? 9.477 -1.242 -1.427 1.00 90.31 87 MET A O 1
ATOM 674 N N . ILE A 1 88 ? 10.823 -2.247 0.073 1.00 89.25 88 ILE A N 1
ATOM 675 C CA . ILE A 1 88 ? 10.443 -1.415 1.210 1.00 89.25 88 ILE A CA 1
ATOM 676 C C . ILE A 1 88 ? 11.570 -0.435 1.475 1.00 89.25 88 ILE A C 1
ATOM 678 O O . ILE A 1 88 ? 12.710 -0.827 1.706 1.00 89.25 88 ILE A O 1
ATOM 682 N N . ALA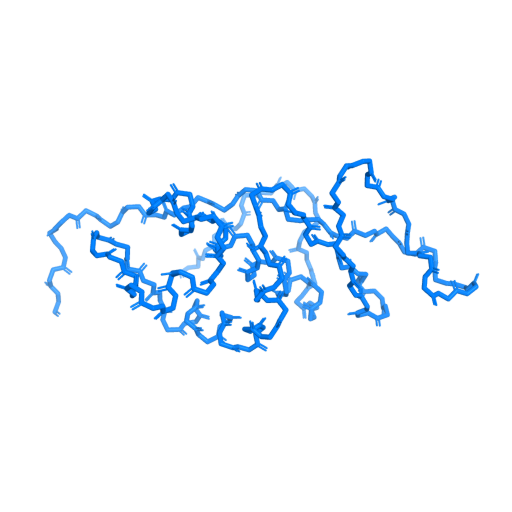 A 1 89 ? 11.241 0.850 1.472 1.00 86.94 89 ALA A N 1
ATOM 683 C CA . ALA A 1 89 ? 12.163 1.905 1.845 1.00 86.94 89 ALA A CA 1
ATOM 684 C C . ALA A 1 89 ? 11.750 2.516 3.188 1.00 86.94 89 ALA A C 1
ATOM 686 O O . ALA A 1 89 ? 10.595 2.905 3.383 1.00 86.94 89 ALA A O 1
ATOM 687 N N . ALA A 1 90 ? 12.716 2.651 4.094 1.00 78.50 90 ALA A N 1
ATOM 688 C CA . ALA A 1 90 ? 12.601 3.415 5.331 1.00 78.50 90 ALA A CA 1
ATOM 689 C C . ALA A 1 90 ? 13.627 4.562 5.292 1.00 78.50 90 ALA A C 1
ATOM 691 O O . ALA A 1 90 ? 14.670 4.496 5.929 1.00 78.50 90 ALA A O 1
ATOM 692 N N . GLY A 1 91 ? 13.375 5.589 4.471 1.00 78.00 91 GLY A N 1
ATOM 693 C CA . GLY A 1 91 ? 14.293 6.724 4.303 1.00 78.00 91 GLY A CA 1
ATOM 694 C C . GLY A 1 91 ? 14.365 7.241 2.868 1.00 78.00 91 GLY A C 1
ATOM 695 O O . GLY A 1 91 ? 13.339 7.340 2.188 1.00 78.00 91 GLY A O 1
ATOM 696 N N . THR A 1 92 ? 15.576 7.586 2.417 1.00 79.81 92 THR A N 1
ATOM 697 C CA . THR A 1 92 ? 15.837 8.049 1.047 1.00 79.81 92 THR A CA 1
ATOM 698 C C . THR A 1 92 ? 15.460 6.965 0.048 1.00 79.81 92 THR A C 1
ATOM 700 O O . THR A 1 92 ? 15.930 5.833 0.118 1.00 79.81 92 THR A O 1
ATOM 703 N N . MET A 1 93 ? 14.576 7.319 -0.879 1.00 80.88 93 MET A N 1
ATOM 704 C CA . MET A 1 93 ? 13.970 6.364 -1.798 1.00 80.88 93 MET A CA 1
ATOM 705 C C . MET A 1 93 ? 14.736 6.356 -3.119 1.00 80.88 93 MET A C 1
ATOM 707 O O . MET A 1 93 ? 14.849 7.429 -3.729 1.00 80.88 93 MET A O 1
ATOM 711 N N . PRO A 1 94 ? 15.195 5.192 -3.608 1.00 82.19 94 PRO A N 1
ATOM 712 C CA . PRO A 1 94 ? 15.755 5.110 -4.946 1.00 82.19 94 PRO A CA 1
ATOM 713 C C . PRO A 1 94 ? 14.707 5.554 -5.974 1.00 82.19 94 PRO A C 1
ATOM 715 O O . PRO A 1 94 ? 13.501 5.350 -5.803 1.00 82.19 94 PRO A O 1
ATOM 718 N N . LYS A 1 95 ? 15.164 6.237 -7.027 1.00 82.56 95 LYS A N 1
ATOM 719 C CA . LYS A 1 95 ? 14.294 6.660 -8.135 1.00 82.56 95 LYS A CA 1
ATOM 720 C C . LYS A 1 95 ? 14.143 5.566 -9.190 1.00 82.56 95 LYS A C 1
ATOM 722 O O . LYS A 1 95 ? 13.088 5.484 -9.804 1.00 82.56 95 LYS A O 1
ATOM 727 N N . LYS A 1 96 ? 15.177 4.743 -9.375 1.00 83.75 96 LYS A N 1
ATOM 728 C CA . LYS A 1 96 ? 15.249 3.702 -10.403 1.00 83.75 96 LYS A CA 1
ATOM 729 C C . LYS A 1 96 ? 15.172 2.314 -9.784 1.00 83.75 96 LYS A C 1
ATOM 731 O O . LYS A 1 96 ? 15.612 2.124 -8.649 1.00 83.75 96 LYS A O 1
ATOM 736 N N . CYS A 1 97 ? 14.637 1.364 -10.542 1.00 82.56 97 CYS A N 1
ATOM 737 C CA . CYS A 1 97 ? 14.749 -0.046 -10.211 1.00 82.56 97 CYS A CA 1
ATOM 738 C C . CYS A 1 97 ? 16.230 -0.456 -10.221 1.00 82.56 97 CYS A C 1
ATOM 740 O O . CYS A 1 97 ? 16.967 -0.115 -11.136 1.00 82.56 97 CYS A O 1
ATOM 742 N N . SER A 1 98 ? 16.676 -1.159 -9.183 1.00 77.06 98 SER A N 1
ATOM 743 C CA . SER A 1 98 ? 18.040 -1.700 -9.090 1.00 77.06 98 SER A CA 1
ATOM 744 C C . SER A 1 98 ? 18.045 -3.227 -9.102 1.00 77.06 98 SER A C 1
ATOM 746 O O . SER A 1 98 ? 19.001 -3.856 -8.658 1.00 77.06 98 SER A O 1
ATOM 748 N N . SER A 1 99 ? 16.927 -3.837 -9.494 1.00 70.69 99 SER A N 1
ATOM 749 C CA . SER A 1 99 ? 16.712 -5.270 -9.319 1.00 70.69 99 SER A CA 1
ATOM 750 C C . SER A 1 99 ? 17.292 -6.118 -10.454 1.00 70.69 99 SER A C 1
ATOM 752 O O . SER A 1 99 ? 17.509 -7.312 -10.251 1.00 70.69 99 SER A O 1
ATOM 754 N N . SER A 1 100 ? 17.553 -5.529 -11.621 1.00 68.00 100 SER A N 1
ATOM 755 C CA . SER A 1 100 ? 18.310 -6.145 -12.715 1.00 68.00 100 SER A CA 1
ATOM 756 C C . SER A 1 100 ? 19.254 -5.119 -13.343 1.00 68.00 100 SER A C 1
ATOM 758 O O . SER A 1 100 ? 19.028 -3.916 -13.219 1.00 68.00 100 SER A O 1
ATOM 760 N N . LEU A 1 101 ? 20.312 -5.603 -14.002 1.00 64.62 101 LEU A N 1
ATOM 761 C CA . LEU A 1 101 ? 21.323 -4.767 -14.664 1.00 64.62 101 LEU A CA 1
ATOM 762 C C . LEU A 1 101 ? 20.729 -3.868 -15.768 1.00 64.62 101 LEU A C 1
ATOM 764 O O . LEU A 1 101 ? 21.263 -2.789 -16.001 1.00 64.62 101 LEU A O 1
ATOM 768 N N . ASP A 1 102 ? 19.596 -4.268 -16.360 1.00 72.06 102 ASP A N 1
ATOM 769 C CA . ASP A 1 102 ? 18.978 -3.583 -17.506 1.00 72.06 102 ASP A CA 1
ATOM 770 C C . ASP A 1 102 ? 17.642 -2.881 -17.200 1.00 72.06 102 ASP A C 1
ATOM 772 O O . ASP A 1 102 ? 17.085 -2.212 -18.070 1.00 72.06 102 ASP A O 1
ATOM 776 N N . CYS A 1 103 ? 17.089 -2.992 -15.985 1.00 77.00 103 CYS A N 1
ATOM 777 C CA . CYS A 1 103 ? 15.828 -2.312 -15.670 1.00 77.00 103 CYS A CA 1
ATOM 778 C C . CYS A 1 103 ? 16.090 -0.869 -15.228 1.00 77.00 103 CYS A C 1
ATOM 780 O O . CYS A 1 103 ? 16.390 -0.594 -14.068 1.00 77.00 103 CYS A O 1
ATOM 782 N N . ALA A 1 104 ? 15.937 0.072 -16.159 1.00 76.19 104 ALA A N 1
ATOM 783 C CA . ALA A 1 104 ? 16.107 1.502 -15.902 1.00 76.19 104 ALA A CA 1
ATOM 784 C C . ALA A 1 104 ? 14.810 2.220 -15.468 1.00 76.19 104 ALA A C 1
ATOM 786 O O . ALA A 1 104 ? 14.828 3.443 -15.292 1.00 76.19 104 ALA A O 1
ATOM 787 N N . ALA A 1 105 ? 13.707 1.484 -15.288 1.00 81.50 105 ALA A N 1
ATOM 788 C CA . ALA A 1 105 ? 12.391 2.035 -14.979 1.00 81.50 105 ALA A CA 1
ATOM 789 C C . ALA A 1 105 ? 12.369 2.863 -13.687 1.00 81.50 105 ALA A C 1
ATOM 791 O O . ALA A 1 105 ? 12.988 2.508 -12.675 1.00 81.50 105 ALA A O 1
ATOM 792 N N . GLU A 1 106 ? 11.584 3.942 -13.695 1.00 85.31 106 GLU A N 1
ATOM 793 C CA . GLU A 1 106 ? 11.298 4.705 -12.483 1.00 85.31 106 GLU A CA 1
ATOM 794 C C . GLU A 1 106 ? 10.325 3.942 -11.577 1.00 85.31 106 GLU A C 1
ATOM 796 O O . GLU A 1 106 ? 9.311 3.406 -12.025 1.00 85.31 106 GLU A O 1
ATOM 801 N N . LEU A 1 107 ? 10.631 3.900 -10.279 1.00 84.94 107 LEU A N 1
ATOM 802 C CA . LEU A 1 107 ? 9.781 3.237 -9.293 1.00 84.94 107 LEU A CA 1
ATOM 803 C C . LEU A 1 107 ? 8.523 4.066 -9.013 1.00 84.94 107 LEU A C 1
ATOM 805 O O . LEU A 1 107 ? 8.606 5.256 -8.691 1.00 84.94 107 LEU A O 1
ATOM 809 N N . ILE A 1 108 ? 7.367 3.403 -9.043 1.00 87.31 108 ILE A N 1
ATOM 810 C CA . ILE A 1 108 ? 6.096 3.958 -8.579 1.00 87.31 108 ILE A CA 1
ATOM 811 C C . ILE A 1 108 ? 6.090 3.908 -7.051 1.00 87.31 108 ILE A C 1
ATOM 813 O O . ILE A 1 108 ? 6.553 2.945 -6.435 1.00 87.31 108 ILE A O 1
ATOM 817 N N . LYS A 1 109 ? 5.590 4.976 -6.430 1.00 83.00 109 LYS A N 1
ATOM 818 C CA . LYS A 1 109 ? 5.593 5.156 -4.976 1.00 83.00 109 LYS A CA 1
ATOM 819 C C . LYS A 1 109 ? 4.177 5.295 -4.463 1.00 83.00 109 LYS A C 1
ATOM 821 O O . LYS A 1 109 ? 3.330 5.862 -5.147 1.00 83.00 109 LYS A O 1
ATOM 826 N N . MET A 1 110 ? 3.963 4.861 -3.223 1.00 78.88 110 MET A N 1
ATOM 827 C CA . MET A 1 110 ? 2.724 5.141 -2.498 1.00 78.88 110 MET A CA 1
ATOM 828 C C . MET A 1 110 ? 2.425 6.638 -2.511 1.00 78.88 110 MET A C 1
ATOM 830 O O . MET A 1 110 ? 3.226 7.440 -2.024 1.00 78.88 110 MET A O 1
ATOM 834 N N . VAL A 1 111 ? 1.258 6.986 -3.040 1.00 74.06 111 VAL A N 1
ATOM 835 C CA . VAL A 1 111 ? 0.636 8.298 -2.865 1.00 74.06 111 VAL A CA 1
ATOM 836 C C . VAL A 1 111 ? -0.310 8.243 -1.672 1.00 74.06 111 VAL A C 1
ATOM 838 O O . VAL A 1 111 ? -0.764 7.169 -1.279 1.00 74.06 111 VAL A O 1
ATOM 841 N N . ASP A 1 112 ? -0.585 9.384 -1.048 1.00 69.88 112 ASP A N 1
ATOM 842 C CA . ASP A 1 112 ? -1.536 9.418 0.059 1.00 69.88 112 ASP A CA 1
ATOM 843 C C . ASP A 1 112 ? -2.948 9.097 -0.444 1.00 69.88 112 ASP A C 1
ATOM 845 O O . ASP A 1 112 ? -3.522 9.829 -1.249 1.00 69.88 112 ASP A O 1
ATOM 849 N N . PHE A 1 113 ? -3.517 8.001 0.059 1.00 74.19 113 PHE A N 1
ATOM 850 C CA . PHE A 1 113 ? -4.900 7.633 -0.214 1.00 74.19 113 PHE A CA 1
ATOM 851 C C . PHE A 1 113 ? -5.833 8.391 0.734 1.00 74.19 113 PHE A C 1
ATOM 853 O O . PHE A 1 113 ? -5.686 8.318 1.958 1.00 74.19 113 PHE A O 1
ATOM 860 N N . LYS A 1 114 ? -6.810 9.116 0.182 1.00 70.12 114 LYS A N 1
ATOM 861 C CA . LYS A 1 114 ? -7.870 9.751 0.971 1.00 70.12 114 LYS A CA 1
ATOM 862 C C . LYS A 1 114 ? -9.023 8.765 1.123 1.00 70.12 114 LYS A C 1
ATOM 864 O O . LYS A 1 114 ? -9.708 8.470 0.150 1.00 70.12 114 LYS A O 1
ATOM 869 N N . LEU A 1 115 ? -9.243 8.273 2.342 1.00 66.19 115 LEU A N 1
ATOM 870 C CA . LEU A 1 115 ? -10.460 7.526 2.661 1.00 66.19 115 LEU A CA 1
ATOM 871 C C . LEU A 1 115 ? -11.657 8.467 2.495 1.00 66.19 115 LEU A C 1
ATOM 873 O O . LEU A 1 115 ? -11.714 9.515 3.145 1.00 66.19 115 LEU A O 1
ATOM 877 N N . ALA A 1 116 ? -12.595 8.107 1.621 1.00 60.09 116 ALA A N 1
ATOM 878 C CA . ALA A 1 116 ? -13.877 8.788 1.564 1.00 60.09 116 ALA A CA 1
ATOM 879 C C . ALA A 1 116 ? -14.609 8.531 2.889 1.00 60.09 116 ALA A C 1
ATOM 881 O O . ALA A 1 116 ? -14.735 7.386 3.318 1.00 60.09 116 ALA A O 1
ATOM 882 N N . LYS A 1 117 ? -15.063 9.593 3.560 1.00 51.88 117 LYS A N 1
ATOM 883 C CA . LYS A 1 117 ? -16.071 9.447 4.611 1.00 51.88 117 LYS A CA 1
ATOM 884 C C . LYS A 1 117 ? -17.404 9.278 3.892 1.00 51.88 117 LYS A C 1
ATOM 886 O O . LYS A 1 117 ? -17.810 10.204 3.193 1.00 51.88 117 LYS A O 1
ATOM 891 N N . VAL A 1 118 ? -18.050 8.126 4.026 1.00 51.09 118 VAL A N 1
ATOM 892 C CA . VAL A 1 118 ? -19.460 8.014 3.638 1.00 51.09 118 VAL A CA 1
ATOM 893 C C . VAL A 1 118 ? -20.258 8.865 4.640 1.00 51.09 118 VAL A C 1
ATOM 895 O O . VAL A 1 118 ? -19.967 8.797 5.839 1.00 51.09 118 VAL A O 1
ATOM 898 N N . PRO A 1 119 ? -21.170 9.749 4.198 1.00 41.69 119 PRO A N 1
ATOM 899 C CA . PRO A 1 119 ? -22.100 10.404 5.110 1.00 41.69 119 PRO A CA 1
ATOM 900 C C . PRO A 1 119 ? -22.988 9.338 5.777 1.00 41.69 119 PRO A C 1
ATOM 902 O O . PRO A 1 119 ? -23.352 8.377 5.108 1.00 41.69 119 PRO A O 1
ATOM 905 N N . PRO A 1 120 ? -23.333 9.482 7.066 1.00 46.56 120 PRO A N 1
ATOM 906 C CA . PRO A 1 120 ? -23.994 8.443 7.867 1.00 46.56 120 PRO A CA 1
ATOM 907 C C . PRO A 1 120 ? -25.405 8.016 7.404 1.00 46.56 120 PRO A C 1
ATOM 909 O O . PRO A 1 120 ? -25.997 7.169 8.055 1.00 46.56 120 PRO A O 1
ATOM 912 N N . ASP A 1 121 ? -25.931 8.550 6.296 1.00 42.78 121 ASP A N 1
ATOM 913 C CA . ASP A 1 121 ? -27.343 8.433 5.894 1.00 42.78 121 ASP A CA 1
ATOM 914 C C . ASP A 1 121 ? -27.555 7.710 4.546 1.00 42.78 121 ASP A C 1
ATOM 916 O O . ASP A 1 121 ? -28.391 8.110 3.738 1.00 42.78 121 ASP A O 1
ATOM 920 N N . LEU A 1 122 ? -26.785 6.660 4.256 1.00 43.91 122 LEU A N 1
ATOM 921 C CA . LEU A 1 122 ? -27.016 5.795 3.089 1.00 43.91 122 LEU A CA 1
ATOM 922 C C . LEU A 1 122 ? -27.079 4.327 3.523 1.00 43.91 122 LEU A C 1
ATOM 924 O O . LEU A 1 122 ? -26.266 3.503 3.111 1.00 43.91 122 LEU A O 1
ATOM 928 N N . ASP A 1 123 ? -28.070 4.026 4.362 1.00 38.72 123 ASP A N 1
ATOM 929 C CA . ASP A 1 123 ? -28.657 2.689 4.441 1.00 38.72 123 ASP A CA 1
ATOM 930 C C . ASP A 1 123 ? -29.427 2.432 3.131 1.00 38.72 123 ASP A C 1
ATOM 932 O O . ASP A 1 123 ? -30.425 3.101 2.843 1.00 38.72 123 ASP A O 1
ATOM 936 N N . LEU A 1 124 ? -28.928 1.498 2.316 1.00 37.19 124 LEU A N 1
ATOM 937 C CA . LEU A 1 124 ? -29.664 0.849 1.224 1.00 37.19 124 LEU A CA 1
ATOM 938 C C . LEU A 1 124 ? -30.002 -0.582 1.636 1.00 37.19 124 LEU A C 1
ATOM 940 O O . LEU A 1 124 ? -29.063 -1.290 2.067 1.00 37.19 124 LEU A O 1
#

Foldseek 3Di:
DDDDDDDDDDPPDPALLSLLLVLLLVLVLQCVVVVNFASVVCVVVDRDPPQDDDPVSVVSNVVNVVVSRPDGPQWKKWAFRPPRDIDIDRDDDDQADPPDPPGRGGIDIRDHDDRDRDDPPDDD

Sequence (124 aa):
MWFEPNADKRVGVDTDAARLVTASALARAIMRKIKATRWSEVLESGVPEPIHLTAAQIRLLDEHGSVLAYLGPKSKILACPECGRWMIAAGTMPKKCSSSLDCAAELIKMVDFKLAKVPPDLDL

Radius of gyration: 15.53 Å; chains: 1; bounding box: 51×26×33 Å